Protein AF-A0A4U7D1X2-F1 (afdb_monomer_lite)

Structure (mmCIF, N/CA/C/O backbone):
data_AF-A0A4U7D1X2-F1
#
_entry.id   AF-A0A4U7D1X2-F1
#
loop_
_atom_site.group_PDB
_atom_site.id
_atom_site.type_symbol
_atom_site.label_atom_id
_atom_site.label_alt_id
_atom_site.label_comp_id
_atom_site.label_asym_id
_atom_site.label_entity_id
_atom_site.label_seq_id
_atom_site.pdbx_PDB_ins_code
_atom_site.Cartn_x
_atom_site.Cartn_y
_atom_site.Cartn_z
_atom_site.occupancy
_atom_site.B_iso_or_equiv
_atom_site.auth_seq_id
_atom_site.auth_comp_id
_atom_site.auth_asym_id
_atom_site.auth_atom_id
_atom_site.pdbx_PDB_model_num
ATOM 1 N N . ALA A 1 1 ? 2.722 -4.639 1.683 1.00 69.00 1 ALA A N 1
ATOM 2 C CA . ALA A 1 1 ? 2.088 -3.294 1.757 1.00 69.00 1 ALA A CA 1
ATOM 3 C C . ALA A 1 1 ? 2.069 -2.762 3.187 1.00 69.00 1 ALA A C 1
ATOM 5 O O . ALA A 1 1 ? 1.475 -3.388 4.053 1.00 69.00 1 ALA A O 1
ATOM 6 N N . GLY A 1 2 ? 2.699 -1.612 3.460 1.00 82.19 2 GLY A N 1
ATOM 7 C CA . GLY A 1 2 ? 2.837 -1.100 4.835 1.00 82.19 2 GLY A CA 1
ATOM 8 C C . GLY A 1 2 ? 1.583 -0.441 5.435 1.00 82.19 2 GLY A C 1
ATOM 9 O O . GLY A 1 2 ? 1.451 -0.388 6.659 1.00 82.19 2 GLY A O 1
ATOM 10 N N . GLY A 1 3 ? 0.673 0.061 4.589 1.00 90.50 3 GLY A N 1
ATOM 11 C CA . GLY A 1 3 ? -0.487 0.864 5.005 1.00 90.50 3 GLY A CA 1
ATOM 12 C C . GLY A 1 3 ? -1.727 0.077 5.448 1.00 90.50 3 GLY A C 1
ATOM 13 O O . GLY A 1 3 ? -2.573 0.644 6.133 1.00 90.50 3 GLY A O 1
ATOM 14 N N . ILE A 1 4 ? -1.826 -1.208 5.091 1.00 93.62 4 ILE A N 1
ATOM 15 C CA . ILE A 1 4 ? -2.906 -2.111 5.520 1.00 93.62 4 ILE A CA 1
ATOM 16 C C . ILE A 1 4 ? -2.413 -2.856 6.760 1.00 93.62 4 ILE A C 1
ATOM 18 O O . ILE A 1 4 ? -1.343 -3.461 6.729 1.00 93.62 4 ILE A O 1
ATOM 22 N N . ARG A 1 5 ? -3.152 -2.765 7.869 1.00 94.81 5 ARG A N 1
ATOM 23 C CA . ARG A 1 5 ? -2.661 -3.155 9.203 1.00 94.81 5 ARG A CA 1
ATOM 24 C C . ARG A 1 5 ? -3.433 -4.288 9.870 1.00 94.81 5 ARG A C 1
ATOM 26 O O . ARG A 1 5 ? -3.071 -4.668 10.981 1.00 94.81 5 ARG A O 1
ATOM 33 N N . SER A 1 6 ? -4.446 -4.839 9.209 1.00 94.00 6 SER A N 1
ATOM 34 C CA . SER A 1 6 ? -5.196 -5.989 9.712 1.00 94.00 6 SER A CA 1
ATOM 35 C C . SER A 1 6 ? -5.488 -7.000 8.607 1.00 94.00 6 SER A C 1
ATOM 37 O O . SER A 1 6 ? -5.740 -6.622 7.465 1.00 94.00 6 SER A O 1
ATOM 39 N N . ASP A 1 7 ? -5.475 -8.274 8.983 1.00 92.88 7 ASP A N 1
ATOM 40 C CA . ASP A 1 7 ? -5.889 -9.452 8.215 1.00 92.88 7 ASP A CA 1
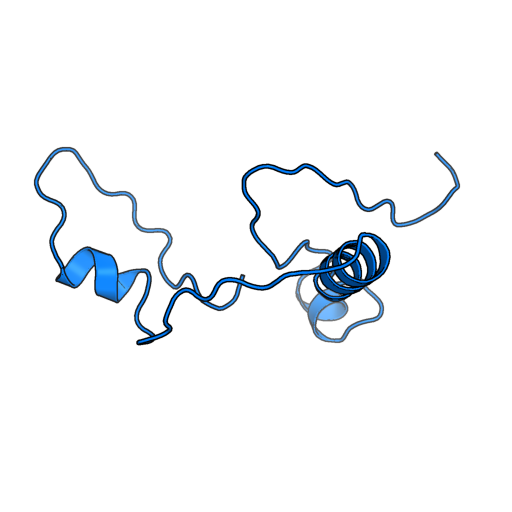ATOM 41 C C . ASP A 1 7 ? -7.218 -10.038 8.738 1.00 92.88 7 ASP A C 1
ATOM 43 O O . ASP A 1 7 ? -7.569 -11.183 8.447 1.00 92.88 7 ASP A O 1
ATOM 47 N N . SER A 1 8 ? -7.966 -9.256 9.527 1.00 93.19 8 SER A N 1
ATOM 48 C CA . SER A 1 8 ? -9.218 -9.694 10.145 1.00 93.19 8 SER A CA 1
ATOM 49 C C . SER A 1 8 ? -10.236 -10.151 9.103 1.00 93.19 8 SER A C 1
ATOM 51 O O . SER A 1 8 ? -10.503 -9.468 8.113 1.00 93.19 8 SER A O 1
ATOM 53 N N . VAL A 1 9 ? -10.877 -11.287 9.376 1.00 93.19 9 VAL A N 1
ATOM 54 C CA . VAL A 1 9 ? -12.017 -11.769 8.595 1.00 93.19 9 VAL A CA 1
ATOM 55 C C . VAL A 1 9 ? -13.299 -11.282 9.255 1.00 93.19 9 VAL A C 1
ATOM 57 O O . VAL A 1 9 ? -13.640 -11.697 10.364 1.00 93.19 9 VAL A O 1
ATOM 60 N N . TYR A 1 10 ? -14.025 -10.416 8.558 1.00 90.31 10 TYR A N 1
ATOM 61 C CA . TYR A 1 10 ? -15.304 -9.903 9.029 1.00 90.31 10 TYR A CA 1
ATOM 62 C C . TYR A 1 10 ? -16.443 -10.823 8.580 1.00 90.31 10 TYR A C 1
ATOM 64 O O . TYR A 1 10 ? -16.614 -11.098 7.392 1.00 90.31 10 TYR A O 1
ATOM 72 N N . GLY A 1 11 ? -17.202 -11.332 9.551 1.00 90.38 11 GLY A N 1
ATOM 73 C CA . GLY A 1 11 ? -18.383 -12.156 9.304 1.00 90.38 11 GLY A CA 1
ATOM 74 C C . GLY A 1 11 ? -19.570 -11.352 8.756 1.00 90.38 11 GLY A C 1
ATOM 75 O O . GLY A 1 11 ? -19.480 -10.138 8.576 1.00 90.38 11 GLY A O 1
ATOM 76 N N . PRO A 1 12 ? -20.714 -12.008 8.499 1.00 93.31 12 PRO A N 1
ATOM 77 C CA . PRO A 1 12 ? -21.924 -11.303 8.095 1.00 93.31 12 PRO A CA 1
ATOM 78 C C . PRO A 1 12 ? -22.371 -10.330 9.195 1.00 93.31 12 PRO A C 1
ATOM 80 O O . PRO A 1 12 ? -22.463 -10.710 10.362 1.00 93.31 12 PRO A O 1
ATOM 83 N N . GLY A 1 13 ? -22.684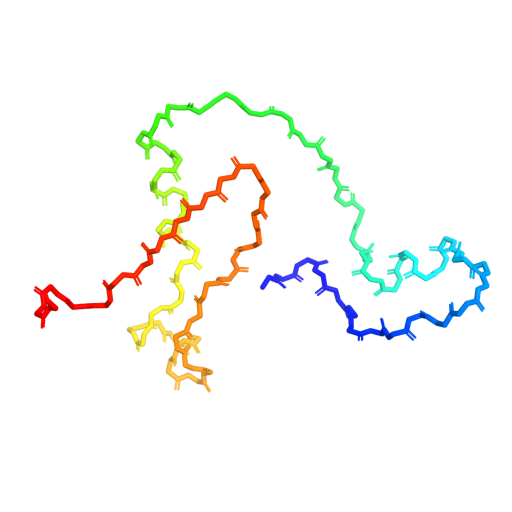 -9.090 8.822 1.00 94.62 13 GLY A N 1
ATOM 84 C CA . GLY A 1 13 ? -23.097 -8.057 9.767 1.00 94.62 13 GLY A CA 1
ATOM 85 C C . GLY A 1 13 ? -22.668 -6.661 9.334 1.00 94.62 13 GLY A C 1
ATOM 86 O O . GLY A 1 13 ? -22.291 -6.437 8.185 1.00 94.62 13 GLY A O 1
ATOM 87 N N . GLU A 1 14 ? -22.768 -5.722 10.269 1.00 95.75 14 GLU A N 1
ATOM 88 C CA . GLU A 1 14 ? -22.317 -4.347 10.079 1.00 95.75 14 GLU A CA 1
ATOM 89 C C . GLU A 1 14 ? -20.787 -4.258 10.160 1.00 95.75 14 GLU A C 1
ATOM 91 O O . GLU A 1 14 ? -20.173 -4.848 11.047 1.00 95.75 14 GLU A O 1
ATOM 96 N N . ILE A 1 15 ? -20.193 -3.487 9.246 1.00 96.06 15 ILE A N 1
ATOM 97 C CA . ILE A 1 15 ? -18.797 -3.046 9.316 1.00 96.06 15 ILE A CA 1
ATOM 98 C C . ILE A 1 15 ? -18.800 -1.612 9.828 1.00 96.06 15 ILE A C 1
ATOM 100 O O . ILE A 1 15 ? -19.412 -0.729 9.224 1.00 96.06 15 ILE A O 1
ATOM 104 N N . THR A 1 16 ? -18.119 -1.377 10.942 1.00 96.00 16 THR A N 1
ATOM 105 C CA . THR A 1 16 ? -18.097 -0.077 11.609 1.00 96.00 16 THR A CA 1
ATOM 106 C C . THR A 1 16 ? -16.919 0.780 11.147 1.00 96.00 16 THR A C 1
ATOM 108 O O . THR A 1 16 ? -15.943 0.302 10.567 1.00 96.00 16 THR A O 1
ATOM 111 N N . GLY A 1 17 ? -16.953 2.074 11.477 1.00 95.50 17 GLY A N 1
ATOM 112 C CA . GLY A 1 17 ? -15.782 2.938 11.302 1.00 95.50 17 GLY A CA 1
ATOM 113 C C . GLY A 1 17 ? -14.562 2.454 12.096 1.00 95.50 17 GLY A C 1
ATOM 114 O O . GLY A 1 17 ? -13.439 2.588 11.621 1.00 95.50 17 GLY A O 1
ATOM 115 N N . GLY A 1 18 ? -14.769 1.840 13.269 1.00 94.88 18 GLY A N 1
ATOM 116 C CA . GLY A 1 18 ? -13.689 1.250 14.065 1.00 94.88 18 GLY A CA 1
ATOM 117 C C . GLY A 1 18 ? -12.994 0.098 13.340 1.00 94.88 18 GLY A C 1
ATOM 118 O O . GLY A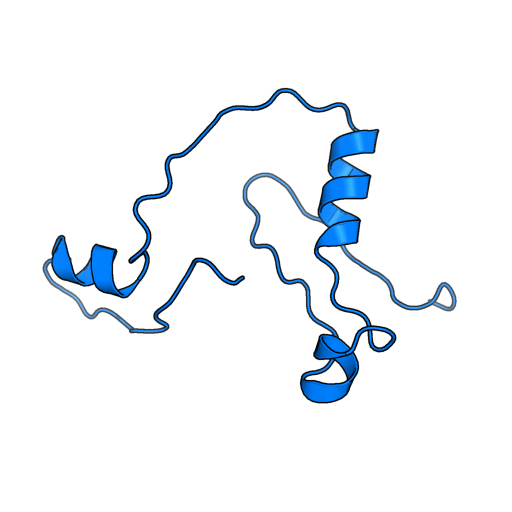 1 18 ? -11.770 0.013 13.364 1.00 94.88 18 GLY A O 1
ATOM 119 N N . ASP A 1 19 ? -13.755 -0.726 12.618 1.00 95.19 19 ASP A N 1
ATOM 120 C CA . ASP A 1 19 ? -13.209 -1.813 11.797 1.00 95.19 19 ASP A CA 1
ATOM 121 C C . ASP A 1 19 ? -12.345 -1.279 10.650 1.00 95.19 19 ASP A C 1
ATOM 123 O O . ASP A 1 19 ? -11.254 -1.793 10.386 1.00 95.19 19 ASP A O 1
ATOM 127 N N . ILE A 1 20 ? -12.787 -0.184 10.023 1.00 94.00 20 ILE A N 1
ATOM 128 C CA . ILE A 1 20 ? -12.004 0.511 8.997 1.00 94.00 20 ILE A CA 1
ATOM 129 C C . ILE A 1 20 ? -10.713 1.067 9.602 1.00 94.00 20 ILE A C 1
ATOM 131 O O . ILE A 1 20 ? -9.650 0.836 9.037 1.00 94.00 20 ILE A O 1
ATOM 135 N N . PHE A 1 21 ? -10.768 1.740 10.755 1.00 95.31 21 PHE A N 1
ATOM 136 C CA . PHE A 1 21 ? -9.574 2.285 11.413 1.00 95.31 21 PHE A CA 1
ATOM 137 C C . PHE A 1 21 ? -8.603 1.205 11.900 1.00 95.31 21 PHE A C 1
ATOM 139 O O . PHE A 1 21 ? -7.398 1.432 11.889 1.00 95.31 21 PHE A O 1
ATOM 146 N N . ASN A 1 22 ? -9.090 0.020 12.273 1.00 94.44 22 ASN A N 1
ATOM 147 C CA . ASN A 1 22 ? -8.222 -1.118 12.581 1.00 94.44 22 ASN A CA 1
ATOM 148 C C . ASN A 1 22 ? -7.423 -1.570 11.346 1.00 94.44 22 ASN A C 1
ATOM 150 O O . ASN A 1 22 ? -6.264 -1.966 11.465 1.00 94.44 22 ASN A O 1
ATOM 154 N N . THR A 1 23 ? -8.023 -1.482 10.156 1.00 95.00 23 THR A N 1
ATOM 155 C CA . THR A 1 23 ? -7.383 -1.876 8.892 1.00 95.00 23 THR A CA 1
ATOM 156 C C . THR A 1 23 ? -6.522 -0.758 8.290 1.00 95.00 23 THR A C 1
ATOM 158 O O . THR A 1 23 ? -5.409 -1.022 7.836 1.00 95.00 23 THR A O 1
ATOM 161 N N . LEU A 1 24 ? -7.008 0.487 8.305 1.00 96.06 24 LEU A N 1
ATOM 162 C CA . LEU A 1 24 ? -6.390 1.694 7.743 1.00 96.06 24 LEU A CA 1
ATOM 163 C C . LEU A 1 24 ? -6.232 2.767 8.842 1.00 96.06 24 LEU A C 1
ATOM 165 O O . LEU A 1 24 ? -6.974 3.751 8.867 1.00 96.06 24 LEU A O 1
ATOM 169 N N . PRO A 1 25 ? -5.282 2.597 9.777 1.00 96.38 25 PRO A N 1
ATOM 170 C CA . PRO A 1 25 ? -5.183 3.456 10.960 1.00 96.38 25 PRO A CA 1
ATOM 171 C C . PRO A 1 25 ? -4.557 4.823 10.680 1.00 96.38 25 PRO A C 1
ATOM 173 O O . PRO A 1 25 ? -4.627 5.723 11.516 1.00 96.38 25 PRO A O 1
ATOM 176 N N . PHE A 1 26 ? -3.900 4.981 9.532 1.00 96.19 26 PHE A N 1
ATOM 177 C CA . PHE A 1 26 ? -3.223 6.220 9.178 1.00 96.19 26 PHE A CA 1
ATOM 178 C C . PHE A 1 26 ? -4.182 7.141 8.420 1.00 96.19 26 PHE A C 1
ATOM 180 O O . PHE A 1 26 ? -4.829 6.685 7.475 1.00 96.19 26 PHE A O 1
ATOM 187 N N . PRO A 1 27 ? -4.247 8.439 8.762 1.00 93.88 27 PRO A N 1
ATOM 188 C CA . PRO A 1 27 ? -5.144 9.402 8.127 1.00 93.88 27 PRO A CA 1
ATOM 189 C C . PRO A 1 27 ? -4.613 9.869 6.757 1.00 93.88 27 PRO A C 1
ATOM 191 O O . PRO A 1 27 ? -4.571 11.063 6.467 1.00 93.88 27 PRO A O 1
ATOM 194 N N . ASN A 1 28 ? -4.169 8.929 5.921 1.00 93.75 28 ASN A N 1
ATOM 195 C CA . ASN A 1 28 ? -3.728 9.203 4.559 1.00 93.75 28 ASN A CA 1
ATOM 196 C C . ASN A 1 28 ? -4.926 9.602 3.689 1.00 93.75 28 ASN A C 1
ATOM 198 O O . ASN A 1 28 ? -6.047 9.136 3.894 1.00 93.75 28 ASN A O 1
ATOM 202 N N . THR A 1 29 ? -4.680 10.432 2.681 1.00 94.94 29 THR A N 1
ATOM 203 C CA . THR A 1 29 ? -5.684 10.822 1.690 1.00 94.94 29 THR A CA 1
ATOM 204 C C . THR A 1 29 ? -5.384 10.182 0.339 1.00 94.94 29 THR A C 1
ATOM 206 O O . THR A 1 29 ? -4.239 9.868 0.018 1.00 94.94 29 THR A O 1
ATOM 209 N N . VAL A 1 30 ? -6.427 9.982 -0.467 1.00 94.88 30 VAL A N 1
ATOM 210 C CA . VAL A 1 30 ? -6.275 9.549 -1.861 1.00 94.88 30 VAL A CA 1
ATOM 211 C C . VAL A 1 30 ? -5.951 10.771 -2.714 1.00 94.88 30 VAL A C 1
ATOM 213 O O . VAL A 1 30 ? -6.633 11.792 -2.618 1.00 94.88 30 VAL A O 1
ATOM 216 N N . ILE A 1 31 ? -4.928 10.652 -3.557 1.00 96.69 31 ILE A N 1
ATOM 217 C CA . ILE A 1 31 ? -4.529 11.684 -4.516 1.00 96.69 31 ILE A CA 1
ATOM 218 C C . ILE A 1 31 ? -4.593 11.134 -5.941 1.00 96.69 31 ILE A C 1
ATOM 220 O O . ILE A 1 31 ? -4.458 9.931 -6.155 1.00 96.69 31 ILE A O 1
ATOM 224 N N . SER A 1 32 ? -4.796 12.026 -6.909 1.00 97.12 32 SER A N 1
ATOM 225 C CA . SER A 1 32 ? -4.703 11.713 -8.335 1.00 97.12 32 SER A CA 1
ATOM 226 C C . SER A 1 32 ? -3.396 12.273 -8.876 1.00 97.12 32 SER A C 1
ATOM 228 O O . SER A 1 32 ? -3.087 13.439 -8.635 1.00 97.12 32 SER A O 1
ATOM 230 N N . LEU A 1 33 ? -2.660 11.450 -9.616 1.00 96.31 33 LEU A N 1
ATOM 231 C CA . LEU A 1 33 ? -1.405 11.807 -10.267 1.00 96.31 33 LEU A CA 1
ATOM 232 C C . LEU A 1 33 ? -1.516 11.479 -11.756 1.00 96.31 33 LEU A C 1
ATOM 234 O O . LEU A 1 33 ? -2.165 10.501 -12.127 1.00 96.31 33 LEU A O 1
ATOM 238 N N . GLU A 1 34 ? -0.889 12.296 -12.591 1.00 97.81 34 GLU A N 1
ATOM 239 C CA . GLU A 1 34 ? -0.645 11.975 -13.993 1.00 97.81 34 GLU A CA 1
ATOM 240 C C . GLU A 1 34 ? 0.801 11.496 -14.100 1.00 97.81 34 GLU A C 1
ATOM 242 O O . GLU A 1 34 ? 1.703 12.183 -13.625 1.00 97.81 34 GLU A O 1
ATOM 247 N N . LEU A 1 35 ? 0.996 10.301 -14.655 1.00 96.94 35 LEU A N 1
ATOM 248 C CA . LEU A 1 35 ? 2.299 9.658 -14.803 1.00 96.94 35 LEU A CA 1
ATOM 249 C C . LEU A 1 35 ? 2.487 9.255 -16.261 1.00 96.94 35 LEU A C 1
ATOM 251 O O . LEU A 1 35 ? 1.548 8.804 -16.925 1.00 96.94 35 LEU A O 1
ATOM 255 N N . THR A 1 36 ? 3.714 9.372 -16.744 1.00 98.19 36 THR A N 1
ATOM 256 C CA . THR A 1 36 ? 4.143 8.708 -17.971 1.00 98.19 36 THR A CA 1
ATOM 257 C C . THR A 1 36 ? 4.208 7.191 -17.763 1.00 98.19 36 THR A C 1
ATOM 259 O O . THR A 1 36 ? 4.209 6.682 -16.640 1.00 98.19 36 THR A O 1
ATOM 262 N N . GLY A 1 37 ? 4.268 6.437 -18.866 1.00 96.75 37 GLY A N 1
ATOM 263 C CA . GLY A 1 37 ? 4.444 4.984 -18.790 1.00 96.75 37 GLY A CA 1
ATOM 264 C C . GLY A 1 37 ? 5.769 4.575 -18.136 1.00 96.75 37 GLY A C 1
ATOM 265 O O . GLY A 1 37 ? 5.799 3.582 -17.421 1.00 96.75 37 GLY A O 1
ATOM 266 N N . GLU A 1 38 ? 6.831 5.354 -18.346 1.00 97.94 38 GLU A N 1
ATOM 267 C CA . GLU A 1 38 ? 8.158 5.128 -17.758 1.00 97.94 38 GLU A CA 1
ATOM 268 C C . GLU A 1 38 ? 8.127 5.309 -16.238 1.00 97.94 38 GLU A C 1
ATOM 270 O O . GLU A 1 38 ? 8.472 4.384 -15.509 1.00 97.94 38 GLU A O 1
ATOM 275 N N . GLU A 1 39 ? 7.576 6.426 -15.753 1.00 97.75 39 GLU A N 1
ATOM 276 C CA . GLU A 1 39 ? 7.428 6.681 -14.312 1.00 97.75 39 GLU A CA 1
ATOM 277 C C . GLU A 1 39 ? 6.574 5.612 -13.617 1.00 97.75 39 GLU A C 1
ATOM 279 O O . GLU A 1 39 ? 6.839 5.246 -12.470 1.00 97.75 39 GLU A O 1
ATOM 284 N N . LEU A 1 40 ? 5.544 5.088 -14.295 1.00 95.69 40 LEU A N 1
ATOM 285 C CA . LEU A 1 40 ? 4.737 3.991 -13.761 1.00 95.69 40 LEU A CA 1
ATOM 286 C C . LEU A 1 40 ? 5.565 2.710 -13.595 1.00 95.69 40 LEU A C 1
ATOM 288 O O . LEU A 1 40 ? 5.437 2.045 -12.568 1.00 95.69 40 LEU A O 1
ATOM 292 N N . VAL A 1 41 ? 6.396 2.363 -14.580 1.00 94.94 41 VAL A N 1
ATOM 293 C CA . VAL A 1 41 ? 7.262 1.176 -14.518 1.00 94.94 41 VAL A CA 1
ATOM 294 C C . VAL A 1 41 ? 8.300 1.330 -13.412 1.00 94.94 41 VAL A C 1
ATOM 296 O O . VAL A 1 41 ? 8.353 0.471 -12.536 1.00 94.94 41 VAL A O 1
ATOM 299 N N . GLU A 1 42 ? 9.027 2.449 -13.368 1.00 95.75 42 GLU A N 1
ATOM 300 C CA . GLU A 1 42 ? 10.003 2.733 -12.304 1.00 95.75 42 GLU A CA 1
ATOM 301 C C . GLU A 1 42 ? 9.355 2.678 -10.913 1.00 95.75 42 GLU A C 1
ATOM 303 O O . GLU A 1 42 ? 9.905 2.117 -9.959 1.00 95.75 42 GLU A O 1
ATOM 308 N N . THR A 1 43 ? 8.135 3.217 -10.793 1.00 94.31 43 THR A N 1
ATOM 309 C CA . THR A 1 43 ? 7.368 3.138 -9.549 1.00 94.31 43 THR A CA 1
ATOM 310 C C . THR A 1 43 ? 7.093 1.686 -9.184 1.00 94.31 43 THR A C 1
ATOM 312 O O . THR A 1 43 ? 7.344 1.319 -8.043 1.00 94.31 43 THR A O 1
ATOM 315 N N . LEU A 1 44 ? 6.610 0.847 -10.103 1.00 93.81 44 LEU A N 1
ATOM 316 C CA . LEU A 1 44 ? 6.327 -0.566 -9.822 1.00 93.81 44 LEU A CA 1
ATOM 317 C C . LEU A 1 44 ? 7.595 -1.358 -9.467 1.00 93.81 44 LEU A C 1
ATOM 319 O O . LEU A 1 44 ? 7.561 -2.144 -8.520 1.00 93.81 44 LEU A O 1
ATOM 323 N N . GLU A 1 45 ? 8.710 -1.113 -10.156 1.00 92.81 45 GLU A N 1
ATOM 324 C CA . GLU A 1 45 ? 10.015 -1.722 -9.863 1.00 92.81 45 GLU A CA 1
ATOM 325 C C . GLU A 1 45 ? 10.488 -1.392 -8.446 1.00 92.81 45 GLU A C 1
ATOM 327 O O . GLU A 1 45 ? 10.908 -2.282 -7.707 1.00 92.81 45 GLU A O 1
ATOM 332 N N . SER A 1 46 ? 10.320 -0.139 -8.008 1.00 91.88 46 SER A N 1
ATOM 333 C CA . SER A 1 46 ? 10.685 0.281 -6.648 1.00 91.88 46 SER A CA 1
ATOM 334 C C . SER A 1 46 ? 9.909 -0.442 -5.536 1.00 91.88 46 SER A C 1
ATOM 336 O O . SER A 1 46 ? 10.294 -0.369 -4.369 1.00 91.88 46 SER A O 1
ATOM 338 N N . GLN A 1 47 ? 8.807 -1.122 -5.872 1.00 91.94 47 GLN A N 1
ATOM 339 C CA . GLN A 1 47 ? 7.978 -1.862 -4.919 1.00 91.94 47 GLN A CA 1
ATOM 340 C C . GLN A 1 47 ? 8.349 -3.347 -4.829 1.00 91.94 47 GLN A C 1
ATOM 342 O O . GLN A 1 47 ? 7.752 -4.067 -4.018 1.00 91.94 47 GLN A O 1
ATOM 347 N N . VAL A 1 48 ? 9.305 -3.812 -5.634 1.00 92.88 48 VAL A N 1
ATOM 348 C CA . VAL A 1 48 ? 9.821 -5.179 -5.586 1.00 92.88 48 VAL A CA 1
ATOM 349 C C . VAL A 1 48 ? 10.863 -5.284 -4.475 1.00 92.88 48 VAL A C 1
ATOM 351 O O . VAL A 1 48 ? 11.905 -4.633 -4.500 1.00 92.88 48 VAL A O 1
ATOM 354 N N . VAL A 1 49 ? 10.593 -6.134 -3.490 1.00 91.94 49 VAL A N 1
ATOM 355 C CA . VAL A 1 49 ? 11.569 -6.528 -2.476 1.00 91.94 49 VAL A CA 1
ATOM 356 C C . VAL A 1 49 ? 12.374 -7.691 -3.042 1.00 91.94 49 VAL A C 1
ATOM 358 O O . VAL A 1 49 ? 11.841 -8.784 -3.213 1.00 91.94 49 VAL A O 1
ATOM 361 N N . THR A 1 50 ? 13.653 -7.459 -3.332 1.00 92.81 50 THR A N 1
ATOM 362 C CA . THR A 1 50 ? 14.585 -8.486 -3.824 1.00 92.81 50 THR A CA 1
ATOM 363 C C . THR A 1 50 ? 15.436 -9.043 -2.683 1.00 92.81 50 THR A C 1
ATOM 365 O O . THR A 1 50 ? 15.602 -8.387 -1.647 1.00 92.81 50 THR A O 1
ATOM 368 N N . LEU A 1 51 ? 16.049 -10.216 -2.882 1.00 92.25 51 LEU A N 1
ATOM 369 C CA . LEU A 1 51 ? 17.013 -10.800 -1.933 1.00 92.25 51 LEU A CA 1
ATOM 370 C C . LEU A 1 51 ? 18.267 -9.939 -1.709 1.00 92.25 51 LEU A C 1
ATOM 372 O O . LEU A 1 51 ? 19.008 -10.172 -0.757 1.00 92.25 51 LEU A O 1
ATOM 376 N N . GLU A 1 52 ? 18.515 -8.939 -2.555 1.00 90.06 52 GLU A N 1
ATOM 377 C CA . GLU A 1 52 ? 19.617 -7.991 -2.370 1.00 90.06 52 GLU A CA 1
ATOM 378 C C . GLU A 1 52 ? 19.325 -6.988 -1.242 1.00 90.06 52 GLU A C 1
ATOM 380 O O . GLU A 1 52 ? 20.247 -6.471 -0.609 1.00 90.06 52 GLU A O 1
ATOM 385 N N . SER A 1 53 ? 18.046 -6.739 -0.945 1.00 90.38 53 SER A N 1
ATOM 386 C CA . SER A 1 53 ? 17.614 -5.841 0.128 1.00 90.38 53 SER A CA 1
ATOM 387 C C . SER A 1 53 ? 17.674 -6.506 1.509 1.00 90.38 53 SER A C 1
ATOM 389 O O . SER A 1 53 ? 17.466 -7.710 1.645 1.00 90.38 53 SER A O 1
ATOM 391 N N . GLU A 1 54 ? 17.886 -5.720 2.572 1.00 92.69 54 GLU A N 1
ATOM 392 C CA . GLU A 1 54 ? 17.840 -6.224 3.957 1.00 92.69 54 GLU A CA 1
ATOM 393 C C . GLU A 1 54 ? 16.487 -6.882 4.273 1.00 92.69 54 GLU A C 1
ATOM 395 O O . GLU A 1 54 ? 16.426 -7.934 4.909 1.00 92.69 54 GLU A O 1
ATOM 400 N N . THR A 1 55 ? 15.386 -6.290 3.806 1.00 89.12 55 THR A N 1
ATOM 401 C CA . THR A 1 55 ? 14.046 -6.864 3.968 1.00 89.12 55 THR A CA 1
ATOM 402 C C . THR A 1 55 ? 13.943 -8.219 3.274 1.00 89.12 55 THR A C 1
ATOM 404 O O . THR A 1 55 ? 13.496 -9.177 3.901 1.00 89.12 55 THR A O 1
ATOM 407 N N . GLY A 1 56 ? 14.420 -8.333 2.033 1.00 92.50 56 GLY A N 1
ATOM 408 C CA . GLY A 1 56 ? 14.391 -9.593 1.295 1.00 92.50 56 GLY A CA 1
ATOM 409 C C . GLY A 1 56 ? 15.261 -10.681 1.917 1.00 92.50 56 GLY A C 1
ATOM 410 O O . GLY A 1 56 ? 14.849 -11.835 1.971 1.00 92.50 56 GLY A O 1
ATOM 411 N N . GLN A 1 57 ? 16.411 -10.327 2.495 1.00 93.12 57 GLN A N 1
ATOM 412 C CA . GLN A 1 57 ? 17.250 -11.282 3.233 1.00 93.12 57 GLN A CA 1
ATOM 413 C C . GLN A 1 57 ? 16.551 -11.851 4.478 1.00 93.12 57 GLN A C 1
ATOM 415 O O . GLN A 1 57 ? 16.809 -12.990 4.861 1.00 93.12 57 GLN A O 1
ATOM 420 N N . ASN A 1 58 ? 15.666 -11.073 5.108 1.00 93.12 58 ASN A N 1
ATOM 421 C CA . ASN A 1 58 ? 14.955 -11.481 6.319 1.00 93.12 58 ASN A CA 1
ATOM 422 C C . ASN A 1 58 ? 13.617 -12.185 6.037 1.00 93.12 58 ASN A C 1
ATOM 424 O O . ASN A 1 58 ? 13.221 -13.059 6.809 1.00 93.12 58 ASN A O 1
ATOM 428 N N . PHE A 1 59 ? 12.912 -11.800 4.968 1.00 89.00 59 PHE A N 1
ATOM 429 C CA . PHE A 1 59 ? 11.517 -12.199 4.732 1.00 89.00 59 PHE A CA 1
ATOM 430 C C . PHE A 1 59 ? 11.255 -12.840 3.360 1.00 89.00 59 PHE A C 1
ATOM 432 O O . PHE A 1 59 ? 10.157 -13.347 3.140 1.00 89.00 59 PHE A O 1
ATOM 439 N N . GLY A 1 60 ? 12.253 -12.892 2.475 1.00 90.50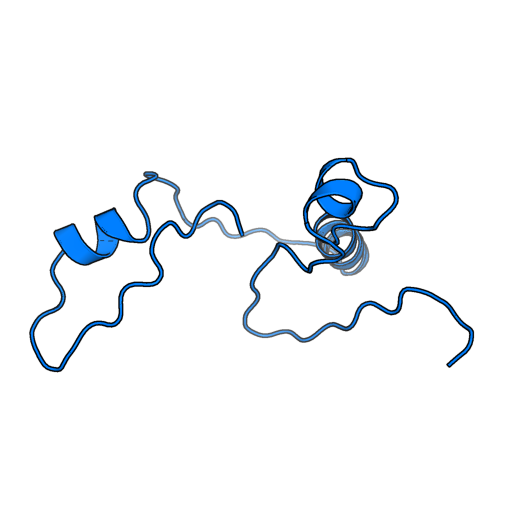 60 GLY A N 1
ATOM 440 C CA . GLY A 1 60 ? 12.116 -13.385 1.104 1.00 90.50 60 GLY A CA 1
ATOM 441 C C . GLY A 1 60 ? 11.688 -12.305 0.107 1.00 90.50 60 GLY A C 1
ATOM 442 O O . GLY A 1 60 ? 11.475 -11.146 0.462 1.00 90.50 60 GLY A O 1
ATOM 443 N N . GLU A 1 61 ? 11.599 -12.695 -1.163 1.00 91.19 61 GLU A N 1
ATOM 444 C CA . GLU A 1 61 ? 11.162 -11.811 -2.246 1.00 91.19 61 GLU A CA 1
ATOM 445 C C . GLU A 1 61 ? 9.654 -11.554 -2.167 1.00 91.19 61 GLU A C 1
ATOM 447 O O . GLU A 1 61 ? 8.866 -12.480 -1.961 1.00 91.19 61 GLU A O 1
ATOM 452 N N . GLU A 1 62 ? 9.239 -10.301 -2.349 1.00 90.31 62 GLU A N 1
ATOM 453 C CA . GLU A 1 62 ? 7.830 -9.907 -2.262 1.00 90.31 62 GLU A CA 1
ATOM 454 C C . GLU A 1 62 ? 7.530 -8.702 -3.160 1.00 90.31 62 GLU A C 1
ATOM 456 O O . GLU A 1 62 ? 8.313 -7.759 -3.266 1.00 90.31 62 GLU A O 1
ATOM 461 N N . ILE A 1 63 ? 6.332 -8.679 -3.743 1.00 90.88 63 ILE A N 1
ATOM 462 C CA . ILE A 1 63 ? 5.739 -7.458 -4.289 1.00 90.88 63 ILE A CA 1
ATOM 463 C C . ILE A 1 63 ? 5.036 -6.699 -3.164 1.00 90.88 63 ILE A C 1
ATOM 465 O O . ILE A 1 63 ? 3.943 -7.063 -2.726 1.00 90.88 63 ILE A O 1
ATOM 469 N N . SER A 1 64 ? 5.646 -5.609 -2.707 1.00 89.25 64 SER A N 1
ATOM 470 C CA . SER A 1 64 ? 5.145 -4.880 -1.541 1.00 89.25 64 SER A CA 1
ATOM 471 C C . SER A 1 64 ? 3.891 -4.040 -1.827 1.00 89.25 64 SER A C 1
ATOM 473 O O . SER A 1 64 ? 3.147 -3.727 -0.890 1.00 89.25 64 SER A O 1
ATOM 475 N N . GLN A 1 65 ? 3.608 -3.709 -3.091 1.00 91.00 65 GLN A N 1
ATOM 476 C CA . GLN A 1 65 ? 2.509 -2.826 -3.496 1.00 91.00 65 GLN A CA 1
ATOM 477 C C . GLN A 1 65 ? 1.301 -3.592 -4.046 1.00 91.00 65 GLN A C 1
ATOM 479 O O . GLN A 1 65 ? 1.414 -4.430 -4.936 1.00 91.00 65 GLN A O 1
ATOM 484 N N . GLN A 1 66 ? 0.112 -3.246 -3.551 1.00 92.50 66 GLN A N 1
ATOM 485 C CA . GLN A 1 66 ? -1.161 -3.738 -4.087 1.00 92.50 66 GLN A CA 1
ATOM 486 C C . GLN A 1 66 ? -1.642 -2.826 -5.224 1.00 92.50 66 GLN A C 1
ATOM 488 O O . GLN A 1 66 ? -1.438 -1.611 -5.176 1.00 92.50 66 GLN A O 1
ATOM 493 N N . THR A 1 67 ? -2.296 -3.392 -6.241 1.00 93.75 67 THR A N 1
ATOM 494 C CA . THR A 1 67 ? -2.744 -2.654 -7.435 1.00 93.75 67 THR A CA 1
ATOM 495 C C . THR A 1 67 ? -4.195 -2.968 -7.802 1.00 93.75 67 THR A C 1
ATOM 497 O O . THR A 1 67 ? -4.771 -3.961 -7.363 1.00 93.75 67 THR A O 1
ATOM 500 N N . SER A 1 68 ? -4.804 -2.088 -8.599 1.00 96.00 68 SER A N 1
ATOM 501 C CA . SER A 1 68 ? -6.122 -2.274 -9.211 1.00 96.00 68 SER A CA 1
ATOM 502 C C . SER A 1 68 ? -6.121 -1.620 -10.593 1.00 96.00 68 SER A C 1
ATOM 504 O O . SER A 1 68 ? -5.537 -0.552 -10.764 1.00 96.00 68 SER A O 1
ATOM 506 N N . GLY A 1 69 ? -6.747 -2.260 -11.584 1.00 96.25 69 GLY A N 1
ATOM 507 C CA . GLY A 1 69 ? -6.834 -1.748 -12.960 1.00 96.25 69 GLY A CA 1
ATOM 508 C C . GLY A 1 69 ? -5.616 -2.021 -13.853 1.00 96.25 69 GLY A C 1
ATOM 509 O O . GLY A 1 69 ? -5.669 -1.714 -15.040 1.00 96.25 69 GLY A O 1
ATOM 510 N N . LEU A 1 70 ? -4.558 -2.640 -13.323 1.00 93.56 70 LEU A N 1
ATOM 511 C CA . LEU A 1 70 ? -3.400 -3.110 -14.086 1.00 93.56 70 LEU A CA 1
ATOM 512 C C . LEU A 1 70 ? -2.931 -4.478 -13.583 1.00 93.56 70 LEU A C 1
ATOM 514 O O . LEU A 1 70 ? -3.316 -4.921 -12.501 1.00 93.56 70 LEU A O 1
ATOM 518 N N . ARG A 1 71 ? -2.0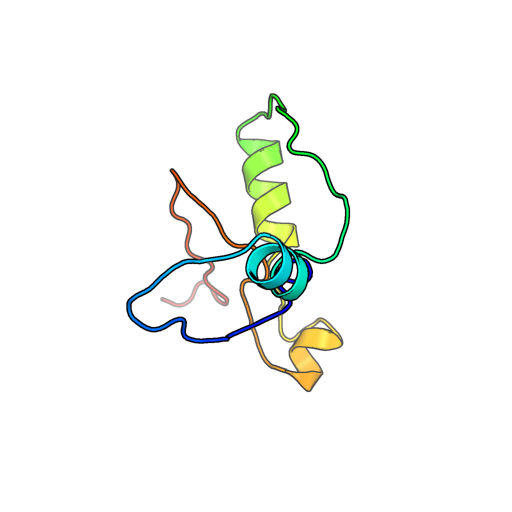89 -5.139 -14.377 1.00 93.06 71 ARG A N 1
ATOM 519 C CA . ARG A 1 71 ? -1.374 -6.360 -14.002 1.00 93.06 71 ARG A CA 1
ATOM 520 C C . ARG A 1 71 ? 0.078 -6.203 -14.420 1.00 93.06 71 ARG A C 1
ATOM 522 O O . ARG A 1 71 ? 0.343 -5.735 -15.522 1.00 93.06 71 ARG A O 1
ATOM 529 N N . PHE A 1 72 ? 0.981 -6.647 -13.564 1.00 92.62 72 PHE A N 1
ATOM 530 C CA . PHE A 1 72 ? 2.395 -6.768 -13.874 1.00 92.62 72 PHE A CA 1
ATOM 531 C C . PHE A 1 72 ? 2.922 -8.087 -13.318 1.00 92.62 72 PHE A C 1
ATOM 533 O O . PHE A 1 72 ? 2.282 -8.727 -12.480 1.00 92.62 72 PHE A O 1
ATOM 540 N N . GLU A 1 73 ? 4.065 -8.495 -13.837 1.00 90.81 73 GLU A N 1
ATOM 541 C CA . GLU A 1 73 ? 4.813 -9.660 -13.404 1.00 90.81 73 GLU A CA 1
ATOM 542 C C . GLU A 1 73 ? 6.264 -9.224 -13.277 1.00 90.81 73 GLU A C 1
ATOM 544 O O . GLU A 1 73 ? 6.771 -8.496 -14.131 1.00 90.81 73 GLU A O 1
ATOM 549 N N . TRP A 1 74 ? 6.898 -9.627 -12.185 1.00 89.38 74 TRP A N 1
ATOM 550 C CA . TRP A 1 74 ? 8.325 -9.452 -11.994 1.00 89.38 74 TRP A CA 1
ATOM 551 C C . TRP A 1 74 ? 8.993 -10.812 -12.162 1.00 89.38 74 TRP A C 1
ATOM 553 O O . TRP A 1 74 ? 8.529 -11.802 -11.594 1.00 89.38 74 TRP A O 1
ATOM 563 N N . VAL A 1 75 ? 10.064 -10.844 -12.951 1.00 87.06 75 VAL A N 1
ATOM 564 C CA . VAL A 1 75 ? 10.837 -12.050 -13.239 1.00 87.06 75 VAL A CA 1
ATOM 565 C C . VAL A 1 75 ? 12.251 -11.844 -12.673 1.00 87.06 75 VAL A C 1
ATOM 567 O O . VAL A 1 75 ? 12.939 -10.934 -13.128 1.00 87.06 75 VAL A O 1
ATOM 570 N N . PRO A 1 76 ? 12.692 -12.642 -11.679 1.00 76.94 76 PRO A N 1
ATOM 571 C CA . PRO A 1 76 ? 13.986 -12.456 -11.013 1.00 76.94 76 PRO A CA 1
ATOM 572 C C . PRO A 1 76 ? 15.210 -12.698 -11.908 1.00 76.94 76 PRO A C 1
ATOM 574 O O . PRO A 1 76 ? 16.278 -12.150 -11.647 1.00 76.94 76 PRO A O 1
ATOM 577 N N . HIS A 1 77 ? 15.075 -13.548 -12.933 1.00 73.31 77 HIS A N 1
ATOM 578 C CA . HIS A 1 77 ? 16.159 -13.947 -13.832 1.00 73.31 77 HIS A CA 1
ATOM 579 C C . HIS A 1 77 ? 15.635 -14.239 -15.244 1.00 73.31 77 HIS A C 1
ATOM 581 O O . HIS A 1 77 ? 14.646 -14.951 -15.397 1.00 73.31 77 HIS A O 1
ATOM 587 N N . ASP A 1 78 ? 16.352 -13.762 -16.264 1.00 61.88 78 ASP A N 1
ATOM 588 C CA . ASP A 1 78 ? 16.006 -13.874 -17.694 1.00 61.88 78 ASP A CA 1
ATOM 589 C C . ASP A 1 78 ? 16.139 -15.294 -18.305 1.00 61.88 78 ASP A C 1
ATOM 591 O O . ASP A 1 78 ? 16.071 -15.448 -19.522 1.00 61.88 78 ASP A O 1
ATOM 595 N N . ASP A 1 79 ? 16.299 -16.348 -17.499 1.00 57.66 79 ASP A N 1
ATOM 596 C CA . ASP A 1 79 ? 16.480 -17.733 -17.978 1.00 57.66 79 ASP A CA 1
ATOM 597 C C . ASP A 1 79 ? 15.172 -18.567 -17.957 1.00 57.66 79 ASP A C 1
ATOM 599 O O . ASP A 1 79 ? 15.188 -19.751 -17.603 1.00 57.66 79 ASP A O 1
ATOM 603 N N . ALA A 1 80 ? 14.033 -17.964 -18.325 1.00 46.28 80 ALA A N 1
ATOM 604 C CA . ALA A 1 80 ? 12.732 -18.642 -18.469 1.00 46.28 80 ALA A CA 1
ATOM 605 C C . ALA A 1 80 ? 12.337 -18.886 -19.937 1.00 46.28 80 ALA A C 1
ATOM 607 O O . ALA A 1 80 ? 12.418 -17.938 -20.750 1.00 46.28 80 ALA A O 1
#

Sequence (80 aa):
AGGIRSDSVYGPGEITGGDIFNTLPFPNTVISLELTGEELVETLESQVVTLESETGQNFGEEISQQTSGLRFEWVPHDDA

Foldseek 3Di:
DPQFQDPDDDDPDDDDPVNVCNGGVDPDDDDDDDDDPVRVVVVQVVQWDACVDPCCVVPNTDRNDDDDPDDDDDDPDPPD

Secondary structure (DSSP, 8-state):
--S--------SSPPPHHHHHHH--S----------HHHHHHH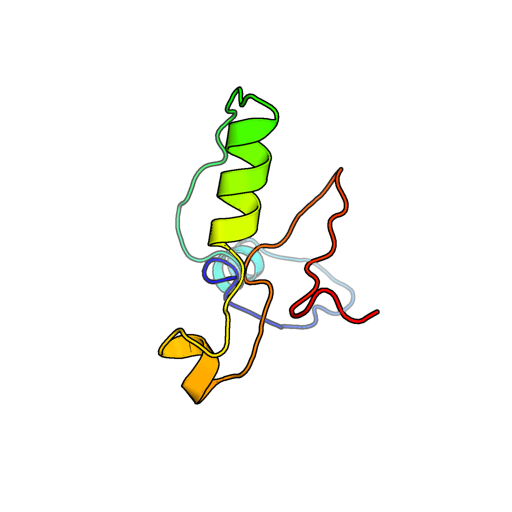HHTTEE-TTSHHHHHH--EE----SS------S-S--

Radius of gyration: 16.54 Å; chains: 1; bounding box: 43×31×33 Å

pLDDT: mean 91.26, std 8.64, range [46.28, 98.19]